Protein AF-A0A954STL6-F1 (afdb_monomer)

Foldseek 3Di:
DDKDFDDKDKDKDWDWDFLLRVLVVVCPDPVNVVCCVVVVDPSVVSSVVSSVVCCVVHVRHIDIDIDIDMDTDIDDDDD

Mean predicted aligned error: 6.15 Å

Structure (mmCIF, N/CA/C/O backbone):
data_AF-A0A954STL6-F1
#
_entry.id   AF-A0A954STL6-F1
#
loop_
_atom_site.group_PDB
_atom_site.id
_atom_site.type_symbol
_atom_site.label_atom_id
_atom_site.label_alt_id
_atom_site.label_comp_id
_atom_site.label_asym_id
_atom_site.label_entity_id
_atom_site.label_seq_id
_atom_site.pdbx_PDB_ins_code
_atom_site.Cartn_x
_atom_site.Cartn_y
_atom_site.Cartn_z
_atom_site.occupancy
_atom_site.B_iso_or_equiv
_atom_site.auth_seq_id
_atom_site.auth_comp_id
_atom_site.auth_asym_id
_atom_site.auth_atom_id
_atom_site.pdbx_PDB_model_num
ATOM 1 N N . PHE A 1 1 ? 6.557 9.380 -36.994 1.00 74.00 1 PHE A N 1
ATOM 2 C CA . PHE A 1 1 ? 6.556 9.705 -35.553 1.00 74.00 1 PHE A CA 1
ATOM 3 C C . PHE A 1 1 ? 6.147 8.484 -34.756 1.00 74.00 1 PHE A C 1
ATOM 5 O O . PHE A 1 1 ? 5.146 7.864 -35.088 1.00 74.00 1 PHE A O 1
ATOM 12 N N . GLY A 1 2 ? 6.941 8.113 -33.756 1.00 91.00 2 GLY A N 1
ATOM 13 C CA . GLY A 1 2 ? 6.684 6.960 -32.898 1.00 91.00 2 GLY A CA 1
ATOM 14 C C . GLY A 1 2 ? 7.891 6.644 -32.023 1.00 91.00 2 GLY A C 1
ATOM 15 O O . GLY A 1 2 ? 8.925 7.304 -32.132 1.00 91.00 2 GLY A O 1
ATOM 16 N N 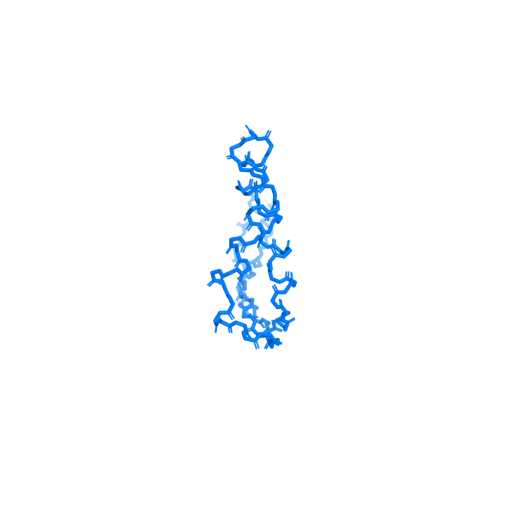. PHE A 1 3 ? 7.754 5.628 -31.182 1.00 95.62 3 PHE A N 1
ATOM 17 C CA . PHE A 1 3 ? 8.836 5.081 -30.373 1.00 95.62 3 PHE A CA 1
ATOM 18 C C . PHE A 1 3 ? 9.036 3.615 -30.736 1.00 95.62 3 PHE A C 1
ATOM 20 O O . PHE A 1 3 ? 8.074 2.921 -31.068 1.00 95.62 3 PHE A O 1
ATOM 27 N N . VAL A 1 4 ? 10.274 3.145 -30.656 1.00 95.62 4 VAL A N 1
ATOM 28 C CA . VAL A 1 4 ? 10.591 1.717 -30.676 1.00 95.62 4 VAL A CA 1
ATOM 29 C C . VAL A 1 4 ? 11.057 1.301 -29.292 1.00 95.62 4 VAL A C 1
ATOM 31 O O . VAL A 1 4 ? 11.793 2.040 -28.638 1.00 95.62 4 VAL A O 1
ATOM 34 N N . LEU A 1 5 ? 10.612 0.129 -28.847 1.00 95.31 5 LEU A N 1
ATOM 35 C CA . LEU A 1 5 ? 11.167 -0.503 -27.658 1.00 95.31 5 LEU A CA 1
ATOM 36 C C . LEU A 1 5 ? 12.623 -0.865 -27.948 1.00 95.31 5 LEU A C 1
ATOM 38 O O . LEU A 1 5 ? 12.901 -1.578 -28.911 1.00 95.31 5 LEU A O 1
ATOM 42 N N . GLU A 1 6 ? 13.526 -0.339 -27.137 1.00 96.25 6 GLU A N 1
ATOM 43 C CA . GLU A 1 6 ? 14.962 -0.559 -27.253 1.00 96.25 6 GLU A CA 1
ATOM 44 C C . GLU A 1 6 ? 15.420 -1.637 -26.277 1.00 96.25 6 GLU A C 1
ATOM 46 O O . GLU A 1 6 ? 16.133 -2.553 -26.678 1.00 96.25 6 GLU A O 1
ATOM 51 N N . ASP A 1 7 ? 14.951 -1.571 -25.029 1.00 95.00 7 ASP A N 1
ATOM 52 C CA . ASP A 1 7 ? 15.328 -2.528 -23.992 1.00 95.00 7 ASP A CA 1
ATOM 53 C C . ASP A 1 7 ? 14.269 -2.641 -22.884 1.00 95.00 7 ASP A C 1
ATOM 55 O O . ASP A 1 7 ? 13.330 -1.839 -22.802 1.00 95.00 7 ASP A O 1
ATOM 59 N N . ARG A 1 8 ? 14.422 -3.652 -22.025 1.00 95.44 8 ARG A N 1
ATOM 60 C CA . ARG A 1 8 ? 13.622 -3.865 -20.822 1.00 95.44 8 ARG A CA 1
ATOM 61 C C . ARG A 1 8 ? 14.483 -4.278 -19.649 1.00 95.44 8 ARG A C 1
ATOM 63 O O . ARG A 1 8 ? 15.171 -5.292 -19.691 1.00 95.44 8 ARG A O 1
ATOM 70 N N . GLU A 1 9 ? 14.284 -3.590 -18.541 1.00 95.31 9 GLU A N 1
ATOM 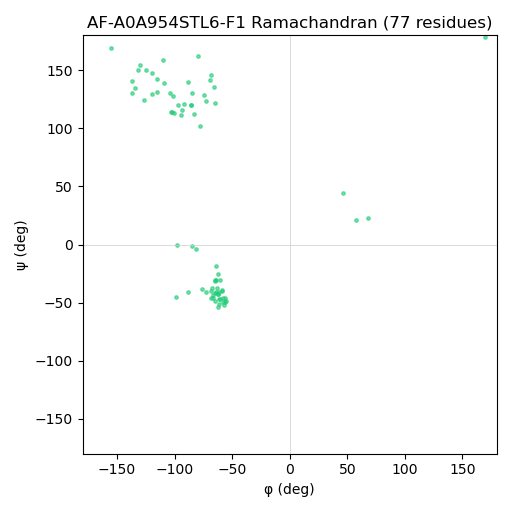71 C CA . GLU A 1 9 ? 14.883 -3.947 -17.265 1.00 95.31 9 GLU A CA 1
ATOM 72 C C . GLU A 1 9 ? 13.801 -4.338 -16.260 1.00 95.31 9 GLU A C 1
ATOM 74 O O . GLU A 1 9 ? 12.706 -3.769 -16.225 1.00 95.31 9 GLU A O 1
ATOM 79 N N . SER A 1 10 ? 14.104 -5.345 -15.441 1.00 91.38 10 SER A N 1
ATOM 80 C CA . SER A 1 10 ? 13.307 -5.667 -14.257 1.00 91.38 10 SER A CA 1
ATOM 81 C C . SER A 1 10 ? 14.016 -5.093 -13.041 1.00 91.38 10 SER A C 1
ATOM 83 O O . SER A 1 10 ? 15.101 -5.547 -12.688 1.00 91.38 10 SER A O 1
ATOM 85 N N . PHE A 1 11 ? 13.397 -4.098 -12.413 1.00 89.00 11 PHE A N 1
ATOM 86 C CA . PHE A 1 11 ? 13.892 -3.503 -11.182 1.00 89.00 11 PHE A CA 1
ATOM 87 C C . PHE A 1 11 ? 13.164 -4.134 -9.998 1.00 89.00 11 PHE A C 1
ATOM 89 O O . PHE A 1 11 ? 11.936 -4.048 -9.897 1.00 89.00 11 PHE A O 1
ATOM 96 N N . GLU A 1 12 ? 13.922 -4.761 -9.101 1.00 92.81 12 GLU A N 1
ATOM 97 C CA . GLU A 1 12 ? 13.409 -5.322 -7.854 1.00 92.81 12 GLU A CA 1
ATOM 98 C C . GLU A 1 12 ? 14.096 -4.656 -6.663 1.00 92.81 12 GLU A C 1
ATOM 100 O O . GLU A 1 12 ? 15.323 -4.595 -6.596 1.00 92.81 12 GLU A O 1
ATOM 105 N N . THR A 1 13 ? 13.311 -4.186 -5.697 1.00 89.81 13 THR A N 1
ATOM 106 C CA . THR A 1 13 ? 13.835 -3.665 -4.434 1.00 89.81 13 THR A CA 1
ATOM 107 C C . THR A 1 13 ? 13.003 -4.153 -3.256 1.00 89.81 13 THR A C 1
ATOM 109 O O . THR A 1 13 ? 11.777 -4.260 -3.330 1.00 89.81 13 THR A O 1
ATOM 112 N N . GLY A 1 14 ? 13.682 -4.484 -2.161 1.00 90.25 14 GLY A N 1
ATOM 113 C CA . GLY A 1 14 ? 13.039 -4.816 -0.897 1.00 90.25 14 GLY A CA 1
ATOM 114 C C . GLY A 1 14 ? 12.768 -3.545 -0.105 1.00 90.25 14 GLY A C 1
ATOM 115 O O . GLY A 1 14 ? 13.700 -2.830 0.256 1.00 90.25 14 GLY A O 1
ATOM 116 N N . ILE A 1 15 ? 11.503 -3.278 0.199 1.00 89.31 15 ILE A N 1
ATOM 117 C CA . ILE A 1 15 ? 11.091 -2.156 1.039 1.00 89.31 15 ILE A CA 1
ATOM 118 C C . ILE A 1 15 ? 10.762 -2.709 2.422 1.00 89.31 15 ILE A C 1
ATOM 120 O O . ILE A 1 15 ? 9.806 -3.469 2.574 1.00 89.31 15 ILE A O 1
ATOM 124 N N . SER A 1 16 ? 11.555 -2.338 3.431 1.00 93.06 16 SER A N 1
ATOM 125 C CA . SER A 1 16 ? 11.192 -2.605 4.826 1.00 93.06 16 SER A CA 1
ATOM 126 C C . SER A 1 16 ? 10.062 -1.664 5.230 1.00 93.06 16 SER A C 1
ATOM 128 O O . SER A 1 16 ? 10.202 -0.446 5.115 1.00 93.06 16 SER A O 1
ATOM 130 N N . ILE A 1 17 ? 8.948 -2.225 5.685 1.00 93.56 17 ILE A N 1
ATOM 131 C CA . ILE A 1 17 ? 7.745 -1.483 6.046 1.00 93.56 17 ILE A CA 1
ATOM 132 C C . ILE A 1 17 ? 7.206 -1.982 7.388 1.00 93.56 17 ILE A C 1
ATOM 134 O O . ILE A 1 17 ? 7.161 -3.187 7.650 1.00 93.56 17 ILE A O 1
ATOM 138 N N . SER A 1 18 ? 6.839 -1.058 8.276 1.00 94.56 18 SER A N 1
ATOM 139 C CA . SER A 1 18 ? 6.093 -1.385 9.495 1.00 94.56 18 SER A CA 1
ATOM 140 C C . SER A 1 18 ? 4.605 -1.563 9.195 1.00 94.56 18 SER A C 1
ATOM 142 O O . SER A 1 18 ? 4.104 -1.081 8.179 1.00 94.56 18 SER A O 1
ATOM 144 N N . HIS A 1 19 ? 3.874 -2.210 10.102 1.00 94.75 19 HIS A N 1
ATOM 145 C CA . HIS A 1 19 ? 2.426 -2.393 9.960 1.00 94.75 19 HIS A CA 1
ATOM 146 C C . HIS A 1 19 ? 1.693 -1.055 9.800 1.00 94.75 19 HIS A C 1
ATOM 148 O O . HIS A 1 19 ? 0.923 -0.883 8.862 1.00 94.75 19 HIS A O 1
ATOM 154 N N . LEU A 1 20 ? 2.019 -0.064 10.635 1.00 94.19 20 LEU A N 1
ATOM 155 C CA . LEU A 1 20 ? 1.431 1.275 10.547 1.00 94.19 20 LEU A CA 1
ATOM 156 C C . LEU A 1 20 ? 1.751 1.971 9.216 1.00 94.19 20 LEU A C 1
ATOM 158 O O . LEU A 1 20 ? 0.879 2.590 8.614 1.00 94.19 20 LEU A O 1
ATOM 162 N N . GLN A 1 21 ? 2.993 1.865 8.731 1.00 93.94 21 GLN A N 1
ATOM 163 C CA . GLN A 1 21 ? 3.364 2.430 7.431 1.00 93.94 21 GLN A CA 1
ATOM 164 C C . GLN A 1 21 ? 2.586 1.767 6.289 1.00 93.94 21 GLN A C 1
ATOM 166 O O . GLN A 1 21 ? 2.181 2.452 5.354 1.00 93.94 21 GLN A O 1
ATOM 171 N N . PHE A 1 22 ? 2.353 0.457 6.378 1.00 93.38 22 PHE A N 1
ATOM 172 C CA . PHE A 1 22 ? 1.560 -0.284 5.404 1.00 93.38 22 PHE A CA 1
ATOM 173 C C . PHE A 1 22 ? 0.088 0.139 5.419 1.00 93.38 22 PHE A C 1
ATOM 175 O O . PHE A 1 22 ? -0.460 0.431 4.358 1.00 93.38 22 PHE A O 1
ATOM 182 N N . VAL A 1 23 ? -0.527 0.255 6.601 1.00 95.56 23 VAL A N 1
ATOM 183 C CA . VAL A 1 23 ? -1.903 0.763 6.751 1.00 95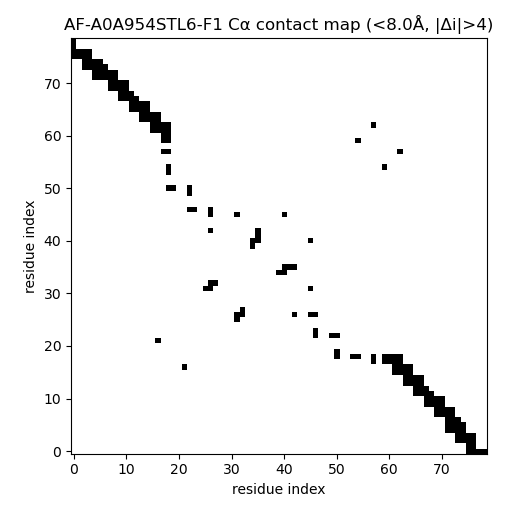.56 23 VAL A CA 1
ATOM 184 C C . VAL A 1 23 ? -2.016 2.160 6.141 1.00 95.56 23 VAL A C 1
ATOM 186 O O . VAL A 1 23 ? -2.830 2.375 5.248 1.00 95.56 23 VAL A O 1
ATOM 189 N N . ASN A 1 24 ? -1.134 3.084 6.535 1.00 95.12 24 ASN A N 1
ATOM 190 C CA . ASN A 1 24 ? -1.137 4.454 6.021 1.00 95.12 24 ASN A CA 1
ATOM 191 C C . ASN A 1 24 ? -0.959 4.512 4.503 1.00 95.12 24 ASN A C 1
ATOM 193 O O . ASN A 1 24 ? -1.604 5.319 3.844 1.00 95.12 24 ASN A O 1
ATOM 197 N N . TYR A 1 25 ? -0.107 3.654 3.937 1.00 93.44 25 TYR A N 1
ATOM 198 C CA . TYR A 1 25 ? 0.047 3.555 2.490 1.00 93.44 25 TYR A CA 1
ATOM 199 C C . TYR A 1 25 ? -1.262 3.129 1.813 1.00 93.44 25 TYR A C 1
ATOM 201 O O . TYR A 1 25 ? -1.685 3.762 0.846 1.00 93.44 25 TYR A O 1
ATOM 209 N N . LEU A 1 26 ? -1.937 2.101 2.334 1.00 95.12 26 LEU A N 1
ATOM 210 C CA . LEU A 1 26 ? -3.188 1.609 1.755 1.00 95.12 26 LEU A CA 1
ATOM 211 C C . LEU A 1 26 ? -4.331 2.630 1.828 1.00 95.12 26 LEU A C 1
ATOM 213 O O . LEU A 1 26 ? -5.135 2.692 0.900 1.00 95.12 26 LEU A O 1
ATOM 217 N N . LEU A 1 27 ? -4.362 3.480 2.857 1.00 96.94 27 LEU A N 1
ATOM 218 C CA . LEU A 1 27 ? -5.346 4.564 2.973 1.00 96.94 27 LEU A CA 1
ATOM 219 C C . LEU A 1 27 ? -5.226 5.620 1.862 1.00 96.94 27 LEU A C 1
ATOM 221 O O . LEU A 1 27 ? -6.178 6.350 1.604 1.00 96.94 27 LEU A O 1
ATOM 225 N N . THR A 1 28 ? -4.084 5.691 1.172 1.00 95.75 28 THR A N 1
ATOM 226 C CA . THR A 1 28 ? -3.885 6.612 0.038 1.00 95.75 28 THR A CA 1
ATOM 227 C C . THR A 1 28 ? -4.384 6.061 -1.300 1.00 95.75 28 THR A C 1
ATOM 229 O O . THR A 1 28 ? -4.280 6.746 -2.320 1.00 95.75 28 THR A O 1
ATOM 232 N N . GLN A 1 29 ? -4.909 4.831 -1.342 1.00 96.00 29 GLN A N 1
ATOM 233 C CA . GLN A 1 29 ? -5.420 4.269 -2.588 1.00 96.00 29 GLN A CA 1
ATOM 234 C C . GLN A 1 29 ? -6.700 4.974 -3.045 1.00 96.00 29 GLN A C 1
ATOM 236 O O . GLN A 1 29 ? -7.578 5.307 -2.251 1.00 96.00 29 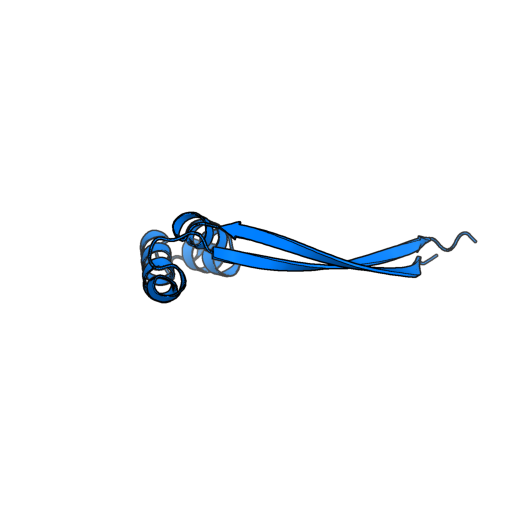GLN A O 1
ATOM 241 N N . SER A 1 30 ? -6.824 5.172 -4.359 1.00 96.62 30 SER A N 1
ATOM 242 C CA . SER A 1 30 ? -7.914 5.953 -4.954 1.00 96.62 30 SER A CA 1
ATOM 243 C C . SER A 1 30 ? -9.303 5.380 -4.672 1.00 96.62 30 SER A C 1
ATOM 245 O O . SER A 1 30 ? -10.259 6.139 -4.560 1.00 96.62 30 SER A O 1
ATOM 247 N N . ASN A 1 31 ? -9.429 4.061 -4.524 1.00 96.31 31 ASN A N 1
ATOM 248 C CA . ASN A 1 31 ? -10.679 3.414 -4.132 1.00 96.31 31 ASN A CA 1
ATOM 249 C C . ASN A 1 31 ? -11.071 3.725 -2.679 1.00 96.31 31 ASN A C 1
ATOM 251 O O . ASN A 1 31 ? -12.246 3.967 -2.423 1.00 96.31 31 ASN A O 1
ATOM 255 N N . VAL A 1 32 ? -10.107 3.749 -1.753 1.00 96.00 32 VAL A N 1
ATOM 256 C CA . VAL A 1 32 ? -10.344 4.129 -0.352 1.00 96.00 32 VAL A CA 1
ATOM 257 C C . VAL A 1 32 ? -10.757 5.594 -0.280 1.00 96.00 32 VAL A C 1
ATOM 259 O O . VAL A 1 32 ? -11.785 5.908 0.312 1.00 96.00 32 VAL A O 1
ATOM 262 N N . ILE A 1 33 ? -10.013 6.473 -0.958 1.00 95.75 33 ILE A N 1
ATOM 263 C CA . ILE A 1 33 ? -10.334 7.904 -1.033 1.00 95.75 33 ILE A CA 1
ATOM 264 C C . ILE A 1 33 ? -11.756 8.101 -1.571 1.00 95.75 33 ILE A C 1
ATOM 266 O O . ILE A 1 33 ? -12.554 8.786 -0.943 1.00 95.75 33 ILE A O 1
ATOM 270 N N . ALA A 1 34 ? -12.106 7.443 -2.681 1.00 97.38 34 ALA A N 1
ATOM 271 C CA . ALA A 1 34 ? -13.434 7.562 -3.274 1.00 97.38 34 ALA A CA 1
ATOM 272 C C . ALA A 1 34 ? -14.556 7.083 -2.336 1.00 97.38 34 ALA A C 1
ATOM 274 O O . ALA A 1 34 ? -15.601 7.727 -2.274 1.00 97.38 34 ALA A O 1
ATOM 275 N N . ALA A 1 35 ? -14.360 5.976 -1.611 1.00 96.94 35 ALA A N 1
ATOM 276 C CA . ALA A 1 35 ? -15.354 5.460 -0.668 1.00 96.94 35 ALA A CA 1
ATOM 277 C C . ALA A 1 35 ? -15.583 6.421 0.511 1.00 96.9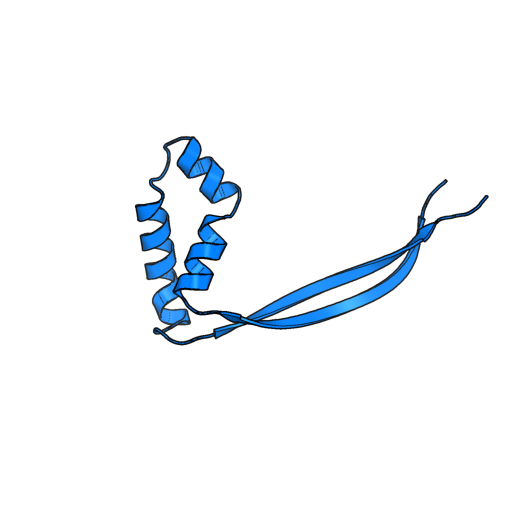4 35 ALA A C 1
ATOM 279 O O . ALA A 1 35 ? -16.730 6.679 0.880 1.00 96.94 35 ALA A O 1
ATOM 280 N N . VAL A 1 36 ? -14.503 6.996 1.048 1.00 97.06 36 VAL A N 1
ATOM 281 C CA . VAL A 1 36 ? -14.562 7.971 2.146 1.00 97.06 36 VAL A CA 1
ATOM 282 C C . VAL A 1 36 ? -15.198 9.285 1.690 1.00 97.06 36 VAL A C 1
ATOM 284 O O . VAL A 1 36 ? -16.095 9.801 2.351 1.00 97.06 36 VAL A O 1
ATOM 287 N N . GLU A 1 37 ? -14.804 9.818 0.532 1.00 97.12 37 GLU A N 1
ATOM 288 C CA . GLU A 1 37 ? -15.363 11.068 -0.008 1.00 97.12 37 GLU A CA 1
ATOM 289 C C . GLU A 1 37 ? -16.857 10.961 -0.344 1.00 97.12 37 GLU A C 1
ATOM 291 O O . GLU A 1 37 ? -17.590 11.945 -0.250 1.00 97.12 37 GLU A O 1
ATOM 296 N N . GLN A 1 38 ? -17.325 9.768 -0.718 1.00 97.81 38 GLN A N 1
ATOM 297 C CA . GLN A 1 38 ? -18.743 9.495 -0.962 1.00 97.81 38 GLN A CA 1
ATOM 298 C C . GLN A 1 38 ? -19.536 9.231 0.327 1.00 97.81 38 GLN A C 1
ATOM 300 O O . GLN A 1 38 ? -20.754 9.066 0.259 1.00 97.81 38 GLN A O 1
ATOM 305 N N . GLY A 1 39 ? -18.872 9.188 1.488 1.00 96.94 39 GLY A N 1
ATOM 306 C CA . GLY A 1 39 ? -19.491 8.878 2.777 1.00 96.94 39 GLY A CA 1
ATOM 307 C C . GLY A 1 39 ? -19.968 7.430 2.899 1.00 96.94 39 GLY A C 1
ATOM 308 O O . GLY A 1 39 ? -20.877 7.160 3.678 1.00 96.94 39 GLY A O 1
ATOM 309 N N . ILE A 1 40 ? -19.407 6.513 2.102 1.00 97.50 40 ILE A N 1
ATOM 310 C CA . ILE A 1 40 ? -19.719 5.076 2.172 1.00 97.50 40 ILE A CA 1
ATOM 311 C C . ILE A 1 40 ? -19.027 4.451 3.386 1.00 97.50 40 ILE A C 1
ATOM 313 O O . ILE A 1 40 ? -19.619 3.610 4.051 1.00 97.50 40 ILE A O 1
ATOM 317 N N . GLU A 1 41 ? -17.798 4.882 3.667 1.00 96.94 41 GLU A N 1
ATOM 318 C CA . GLU A 1 41 ? -16.963 4.387 4.763 1.00 96.94 41 GLU A CA 1
ATOM 319 C C . GLU A 1 41 ? -16.366 5.562 5.549 1.00 96.94 41 GLU A C 1
ATOM 321 O O . GLU A 1 41 ? -16.072 6.614 4.974 1.00 96.94 41 GLU A O 1
ATOM 326 N N . GLU A 1 42 ? -16.119 5.376 6.847 1.00 97.31 42 GLU A N 1
ATOM 327 C CA . GLU A 1 42 ? -15.315 6.310 7.641 1.00 97.31 42 GLU A CA 1
ATOM 328 C C . GLU A 1 42 ? -13.827 5.940 7.563 1.00 97.31 42 GLU A C 1
ATOM 330 O O . GLU A 1 42 ? -13.451 4.767 7.602 1.00 97.31 42 GLU A O 1
ATOM 335 N N . LEU A 1 43 ? -12.947 6.943 7.466 1.00 96.25 43 LEU A N 1
ATOM 336 C CA . LEU A 1 43 ? -11.506 6.710 7.309 1.00 96.25 43 LEU A CA 1
ATOM 337 C C . LEU A 1 43 ? -10.916 5.883 8.465 1.00 96.25 43 LEU A C 1
ATOM 339 O O . LEU A 1 43 ? -10.081 5.007 8.229 1.00 96.25 43 LEU A O 1
ATOM 343 N N . ASP A 1 44 ? -11.363 6.149 9.694 1.00 97.38 44 ASP A N 1
ATOM 344 C CA . ASP A 1 44 ? -10.898 5.453 10.897 1.00 97.38 44 ASP A CA 1
ATOM 345 C C . ASP A 1 44 ? -11.340 3.982 10.909 1.00 97.38 44 ASP A C 1
ATOM 347 O O . ASP A 1 44 ? -10.561 3.104 11.289 1.00 97.38 44 ASP A O 1
ATOM 351 N N . ASP A 1 45 ? -12.547 3.684 10.423 1.00 97.62 45 ASP A N 1
ATOM 352 C CA . ASP A 1 45 ? -13.050 2.314 10.305 1.00 97.62 45 ASP A CA 1
ATOM 353 C C . ASP A 1 45 ? -12.252 1.518 9.271 1.00 97.62 45 ASP A C 1
ATOM 355 O O . ASP A 1 45 ? -11.823 0.394 9.545 1.00 97.62 45 ASP A O 1
ATOM 359 N N . VAL A 1 46 ? -11.954 2.124 8.118 1.00 97.19 46 VAL A N 1
ATOM 360 C CA . VAL A 1 46 ? -11.094 1.507 7.098 1.00 97.19 46 VAL A CA 1
ATOM 361 C C . VAL A 1 46 ? -9.688 1.267 7.650 1.00 97.19 46 VAL A C 1
ATOM 363 O O . VAL A 1 46 ? -9.120 0.193 7.441 1.00 97.19 46 VAL A O 1
ATOM 366 N N . ALA A 1 47 ? -9.121 2.227 8.385 1.00 97.25 47 ALA A N 1
ATOM 367 C CA . ALA A 1 47 ? -7.808 2.077 9.007 1.00 97.25 47 ALA A CA 1
ATOM 368 C C . ALA A 1 47 ? -7.782 0.908 10.006 1.00 97.25 47 ALA A C 1
ATOM 370 O O . ALA A 1 47 ? -6.883 0.064 9.946 1.00 97.25 47 ALA A O 1
ATOM 371 N N . ASN A 1 48 ? -8.790 0.822 10.878 1.00 97.25 48 ASN A N 1
ATOM 372 C CA . ASN A 1 48 ? -8.939 -0.255 11.856 1.00 97.25 48 ASN A CA 1
ATOM 373 C C . ASN A 1 48 ? -9.141 -1.617 11.187 1.00 97.25 48 ASN A C 1
ATOM 375 O O . ASN A 1 48 ? -8.551 -2.612 11.622 1.00 97.25 48 ASN A O 1
ATOM 379 N N . TRP A 1 49 ? -9.935 -1.662 10.117 1.00 97.25 49 TRP A N 1
ATOM 380 C CA . TRP A 1 49 ? -10.168 -2.870 9.336 1.00 97.25 49 TRP A CA 1
ATOM 381 C C . TRP A 1 49 ? -8.869 -3.373 8.701 1.00 97.25 49 TRP A C 1
ATOM 383 O O . TRP A 1 49 ? -8.460 -4.502 8.969 1.00 97.25 49 TRP A O 1
ATOM 393 N N . ILE A 1 50 ? -8.155 -2.522 7.953 1.00 96.38 50 ILE A N 1
ATOM 394 C CA . ILE A 1 50 ? -6.873 -2.888 7.329 1.00 96.38 50 ILE A CA 1
ATOM 395 C C . ILE A 1 50 ? -5.876 -3.342 8.396 1.00 96.38 50 ILE A C 1
ATOM 397 O O . ILE A 1 50 ? -5.222 -4.371 8.228 1.00 96.38 50 ILE A O 1
ATOM 401 N N . HIS A 1 51 ? -5.764 -2.597 9.500 1.00 95.81 51 HIS A N 1
ATOM 402 C CA . HIS A 1 51 ? -4.857 -2.947 10.585 1.00 95.81 51 HIS A CA 1
ATOM 403 C C . HIS A 1 51 ? -5.161 -4.346 11.136 1.00 95.81 51 HIS A C 1
ATOM 405 O O . HIS A 1 51 ? -4.257 -5.174 11.245 1.00 95.81 51 HIS A O 1
ATOM 411 N N . THR A 1 52 ? -6.427 -4.624 11.446 1.00 96.56 52 THR A N 1
ATOM 412 C CA . THR A 1 52 ? -6.875 -5.911 11.996 1.00 96.56 52 THR A CA 1
ATOM 413 C C . THR A 1 52 ? -6.600 -7.064 11.037 1.00 96.56 52 THR A C 1
ATOM 415 O O . THR A 1 52 ? -5.961 -8.044 11.420 1.00 96.56 52 THR A O 1
ATOM 418 N N . GLU A 1 53 ? -7.015 -6.929 9.778 1.00 96.62 53 GLU A N 1
ATOM 419 C CA . GLU A 1 53 ? -6.896 -7.993 8.777 1.00 96.62 53 GLU A CA 1
ATOM 420 C C . GLU A 1 53 ? -5.439 -8.334 8.452 1.00 96.62 53 GLU A C 1
ATOM 422 O O . GLU A 1 53 ? -5.105 -9.481 8.145 1.00 96.62 53 GLU A O 1
ATOM 427 N N . THR A 1 54 ? -4.535 -7.358 8.550 1.00 94.12 54 THR A N 1
ATOM 428 C CA . THR A 1 54 ? -3.121 -7.571 8.225 1.00 94.12 54 THR A CA 1
ATOM 429 C C . THR A 1 54 ? -2.262 -7.827 9.461 1.00 94.12 54 THR A C 1
ATOM 431 O O . THR A 1 54 ? -1.061 -8.064 9.314 1.00 94.12 54 THR A O 1
ATOM 434 N N . TYR A 1 55 ? -2.834 -7.821 10.673 1.00 93.75 55 TYR A N 1
ATOM 435 C CA . TYR A 1 55 ? -2.078 -7.971 11.920 1.00 93.75 55 TYR A CA 1
ATOM 436 C C . TYR A 1 55 ? -1.254 -9.255 11.947 1.00 93.75 55 TYR A C 1
ATOM 438 O O . TYR A 1 55 ? -0.051 -9.198 12.172 1.00 93.75 55 TYR A O 1
ATOM 446 N N . ASN A 1 56 ? -1.852 -10.403 11.621 1.00 92.88 56 ASN A N 1
ATOM 447 C CA . ASN A 1 56 ? -1.150 -11.693 11.644 1.00 92.88 56 ASN A CA 1
ATOM 448 C C . ASN A 1 56 ? 0.026 -11.756 10.661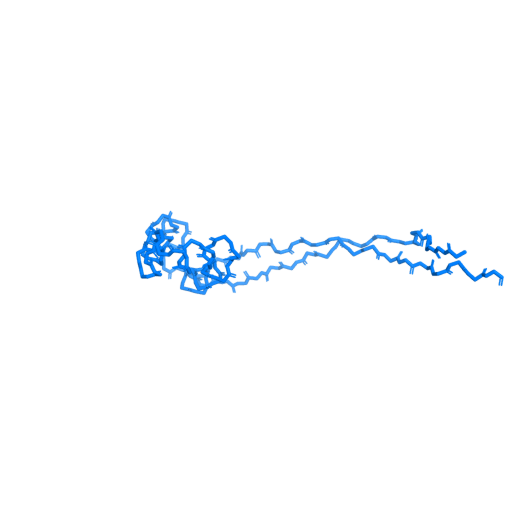 1.00 92.88 56 ASN A C 1
ATOM 450 O O . ASN A 1 56 ? 0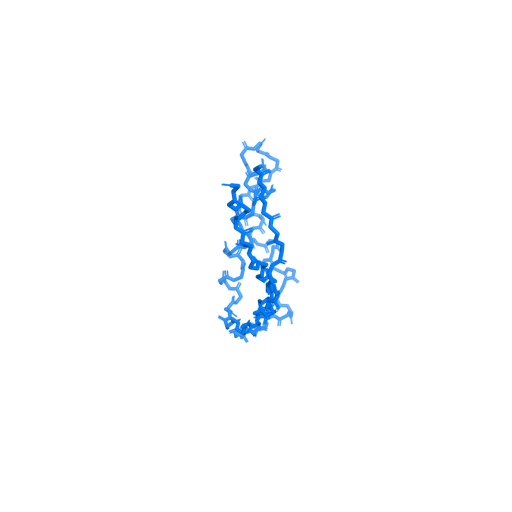.966 -12.521 10.857 1.00 92.88 56 ASN A O 1
ATOM 454 N N . PHE A 1 57 ? -0.005 -10.960 9.590 1.00 89.88 57 PHE A N 1
ATOM 455 C CA . PHE A 1 57 ? 1.131 -10.881 8.683 1.00 89.88 57 PHE A CA 1
ATOM 456 C C . PHE A 1 57 ? 2.288 -10.106 9.319 1.00 89.88 57 PHE A C 1
ATOM 458 O O . PHE A 1 57 ? 3.439 -10.520 9.181 1.00 89.88 57 PHE A O 1
ATOM 465 N N . PHE A 1 58 ? 2.011 -9.013 10.032 1.00 92.88 58 PHE A N 1
ATOM 466 C CA . PHE A 1 58 ? 3.037 -8.144 10.611 1.00 92.88 58 PHE A CA 1
ATOM 467 C C . PHE A 1 58 ? 3.500 -8.567 12.010 1.00 92.88 58 PHE A C 1
ATOM 469 O O . PHE A 1 58 ? 4.703 -8.521 12.264 1.00 92.88 58 PHE A O 1
ATOM 476 N N . GLU A 1 59 ? 2.596 -8.995 12.891 1.00 90.19 59 GLU A N 1
ATOM 477 C CA . GLU A 1 59 ? 2.852 -9.342 14.301 1.00 90.19 59 GLU A CA 1
ATOM 478 C C . GLU A 1 59 ? 3.715 -8.280 15.015 1.00 90.19 59 GLU A C 1
ATOM 480 O O . GLU A 1 59 ? 4.709 -8.608 15.666 1.00 90.19 59 GLU A O 1
ATOM 485 N N . ASP A 1 60 ? 3.406 -6.996 14.799 1.00 79.88 60 ASP A N 1
ATOM 486 C CA . ASP A 1 60 ? 4.160 -5.836 15.312 1.00 79.88 60 ASP A CA 1
ATOM 487 C C . ASP A 1 60 ? 5.647 -5.775 14.900 1.00 79.88 60 ASP A C 1
ATOM 489 O O . ASP A 1 60 ? 6.468 -5.091 15.516 1.00 79.88 60 ASP A O 1
ATOM 493 N N . ARG A 1 61 ? 6.025 -6.466 13.821 1.00 89.62 61 ARG A N 1
ATOM 494 C CA . ARG A 1 61 ? 7.382 -6.456 13.259 1.00 89.62 61 ARG A CA 1
ATOM 495 C C . ARG A 1 61 ? 7.406 -5.735 11.920 1.00 89.62 61 ARG A C 1
ATOM 497 O O . ARG A 1 61 ? 6.402 -5.631 11.222 1.00 89.62 61 ARG A O 1
ATOM 504 N N . GLN A 1 62 ? 8.591 -5.281 11.520 1.00 91.62 62 GLN A N 1
ATOM 505 C CA . GLN A 1 62 ? 8.799 -4.881 10.132 1.00 91.62 62 GLN A CA 1
ATOM 506 C C . GLN A 1 62 ? 8.755 -6.104 9.214 1.00 91.62 62 GLN A C 1
ATOM 508 O O . GLN A 1 62 ? 9.183 -7.208 9.577 1.00 91.62 62 GLN A O 1
ATOM 513 N N . ARG A 1 63 ? 8.236 -5.889 8.009 1.00 90.56 63 ARG A N 1
ATOM 514 C CA . ARG A 1 63 ? 8.218 -6.867 6.925 1.00 90.56 63 ARG A CA 1
ATOM 515 C C . ARG A 1 63 ? 8.864 -6.261 5.695 1.00 90.56 63 ARG A C 1
ATOM 517 O O . ARG A 1 63 ? 8.797 -5.056 5.483 1.00 90.56 63 ARG A O 1
ATOM 524 N N . THR A 1 64 ? 9.474 -7.108 4.879 1.00 89.06 64 THR A N 1
ATOM 525 C CA . THR A 1 64 ? 10.016 -6.686 3.590 1.00 89.06 64 THR A CA 1
ATOM 526 C C . THR A 1 64 ? 8.973 -6.949 2.517 1.00 89.06 64 THR A C 1
ATOM 528 O O . THR A 1 64 ? 8.684 -8.103 2.205 1.00 89.06 64 THR A O 1
ATOM 531 N N . ALA A 1 65 ? 8.417 -5.884 1.948 1.00 82.31 65 ALA A N 1
ATOM 532 C CA . ALA A 1 65 ? 7.617 -5.962 0.736 1.00 82.31 65 ALA A CA 1
ATOM 533 C C . ALA A 1 65 ? 8.551 -5.911 -0.481 1.00 82.31 65 ALA A C 1
ATOM 535 O O . ALA A 1 65 ? 9.426 -5.050 -0.567 1.00 82.31 65 ALA A O 1
ATOM 536 N N . LEU A 1 66 ? 8.379 -6.837 -1.423 1.00 85.00 66 LEU A N 1
ATOM 537 C CA . LEU A 1 66 ? 9.109 -6.806 -2.688 1.00 85.00 66 LEU A CA 1
ATOM 538 C C . LEU A 1 66 ? 8.391 -5.866 -3.651 1.00 85.00 66 LEU A C 1
ATOM 540 O O . LEU A 1 66 ? 7.291 -6.163 -4.115 1.00 85.00 66 LEU A O 1
ATOM 544 N N . PHE A 1 67 ? 9.030 -4.747 -3.967 1.00 83.12 67 PHE A N 1
ATOM 545 C CA . PHE A 1 67 ? 8.589 -3.866 -5.031 1.00 83.12 67 PHE A CA 1
ATOM 546 C C . PHE A 1 67 ? 9.286 -4.270 -6.325 1.00 83.12 67 PHE A C 1
ATOM 548 O O . PHE A 1 67 ? 10.515 -4.284 -6.402 1.00 83.12 67 PHE A O 1
ATOM 555 N N . ARG A 1 68 ? 8.491 -4.627 -7.335 1.00 90.00 68 ARG A N 1
ATOM 556 C CA . ARG A 1 68 ? 8.977 -5.060 -8.645 1.00 90.00 68 ARG A CA 1
ATOM 557 C C . ARG A 1 68 ? 8.317 -4.226 -9.722 1.00 90.00 68 ARG A C 1
ATOM 559 O O . ARG A 1 68 ? 7.091 -4.197 -9.804 1.00 90.00 68 ARG A O 1
ATOM 566 N N . ILE A 1 69 ? 9.122 -3.589 -10.560 1.00 90.31 69 ILE A N 1
ATOM 567 C CA . ILE A 1 69 ? 8.633 -2.871 -11.736 1.00 90.31 69 ILE A CA 1
ATOM 568 C C . ILE A 1 69 ? 9.415 -3.283 -12.969 1.00 90.31 69 ILE A C 1
ATOM 570 O O . ILE A 1 69 ? 10.570 -3.704 -12.899 1.00 90.31 69 ILE A O 1
ATOM 574 N N . ARG A 1 70 ? 8.761 -3.132 -14.114 1.00 93.62 70 ARG A N 1
ATOM 575 C CA . ARG A 1 70 ? 9.400 -3.239 -15.415 1.00 93.62 70 ARG A CA 1
ATOM 576 C C . ARG A 1 70 ? 9.641 -1.838 -15.951 1.00 93.62 70 ARG A C 1
ATOM 578 O O . ARG A 1 70 ? 8.711 -1.037 -16.001 1.00 93.62 70 ARG A O 1
ATOM 585 N N . LEU A 1 71 ? 10.875 -1.575 -16.350 1.00 92.75 71 LEU A N 1
ATOM 586 C CA . LEU A 1 71 ? 11.268 -0.353 -17.030 1.00 92.75 71 LEU A CA 1
ATOM 587 C C . LEU A 1 71 ? 11.425 -0.679 -18.514 1.00 92.75 71 LEU A C 1
ATOM 589 O O . LEU A 1 71 ? 12.285 -1.474 -18.887 1.00 92.75 71 LEU A O 1
ATOM 593 N N . ASP A 1 72 ? 10.564 -0.093 -19.342 1.00 95.38 72 ASP A N 1
ATOM 594 C CA . ASP A 1 72 ? 10.654 -0.186 -20.799 1.00 95.38 72 ASP A CA 1
ATOM 595 C C . ASP A 1 72 ? 11.440 1.036 -21.306 1.00 95.38 72 ASP A C 1
ATOM 597 O O . ASP A 1 72 ? 10.991 2.178 -21.172 1.00 95.38 72 ASP A O 1
ATOM 601 N N . TYR A 1 73 ? 12.614 0.804 -21.894 1.00 95.25 73 TYR A N 1
ATOM 602 C CA . TYR A 1 73 ? 13.427 1.847 -22.514 1.00 95.25 73 TYR A CA 1
ATOM 603 C C . TYR A 1 73 ? 12.966 2.046 -23.957 1.00 95.25 73 TYR A C 1
ATOM 605 O O . TYR A 1 73 ? 12.975 1.116 -24.766 1.00 95.25 73 TYR A O 1
ATOM 613 N N . LEU A 1 74 ? 12.521 3.262 -24.276 1.00 96.56 74 LEU A N 1
ATOM 614 C CA . LEU A 1 74 ? 11.942 3.605 -25.572 1.00 96.56 74 LEU A CA 1
ATOM 615 C C . LEU A 1 74 ? 12.820 4.620 -26.301 1.00 96.56 74 LEU A C 1
ATOM 617 O O . LEU A 1 74 ? 13.144 5.675 -25.757 1.00 96.56 74 LEU A O 1
ATOM 621 N N . ARG A 1 75 ? 13.117 4.356 -27.575 1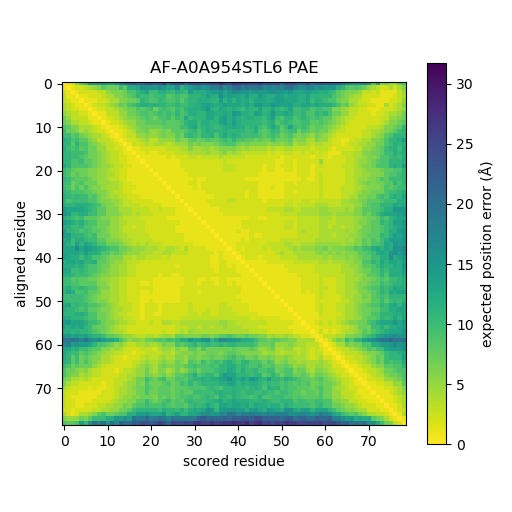.00 95.56 75 ARG A N 1
ATOM 622 C CA . ARG A 1 75 ? 13.829 5.293 -28.448 1.00 95.56 75 ARG A CA 1
ATOM 623 C C . ARG A 1 75 ? 12.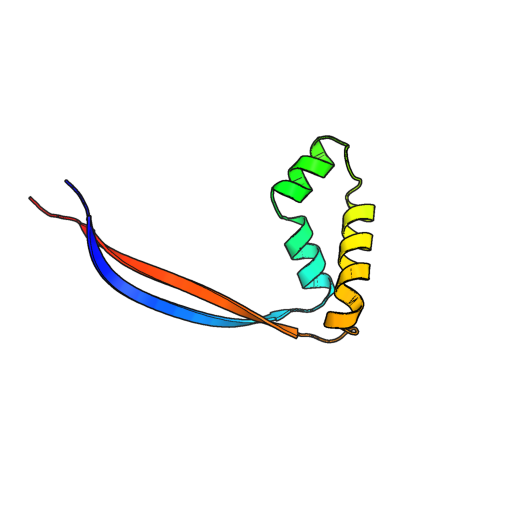869 5.956 -29.422 1.00 95.56 75 ARG A C 1
ATOM 625 O O . ARG A 1 75 ? 12.104 5.282 -30.113 1.00 95.56 75 ARG A O 1
ATOM 632 N N . ALA A 1 76 ? 12.923 7.282 -29.515 1.00 95.44 76 ALA A N 1
ATOM 633 C CA . ALA A 1 76 ? 12.148 8.022 -30.504 1.00 95.44 76 ALA A CA 1
ATOM 634 C C . ALA A 1 76 ? 12.622 7.690 -31.931 1.00 95.44 76 ALA A C 1
ATOM 636 O O . ALA A 1 76 ? 13.822 7.662 -32.217 1.00 95.44 76 ALA A O 1
ATOM 637 N N . ILE A 1 77 ? 11.677 7.469 -32.845 1.00 95.00 77 ILE A N 1
ATOM 638 C CA . ILE A 1 77 ? 11.962 7.301 -34.271 1.00 95.00 77 ILE A CA 1
ATOM 639 C C . ILE A 1 77 ? 12.216 8.692 -34.854 1.00 95.00 77 ILE A C 1
ATOM 641 O O . ILE A 1 77 ? 11.274 9.452 -35.091 1.00 95.00 77 ILE A O 1
ATOM 645 N N . GLN A 1 78 ? 13.488 9.029 -35.065 1.00 84.19 78 GLN A N 1
ATOM 646 C CA . GLN A 1 78 ? 13.872 10.205 -35.844 1.00 84.19 78 GLN A CA 1
ATOM 647 C C . GLN A 1 78 ? 13.635 9.896 -37.327 1.00 84.19 78 GLN A C 1
ATOM 649 O O . GLN A 1 78 ? 14.011 8.822 -37.797 1.00 84.19 78 GLN A O 1
ATOM 654 N N . THR A 1 79 ? 12.917 10.791 -38.007 1.00 73.19 79 THR A N 1
ATOM 655 C CA . THR A 1 79 ? 12.580 10.681 -39.438 1.00 73.19 79 THR A CA 1
ATOM 656 C C . THR A 1 79 ? 13.536 11.547 -40.235 1.00 73.19 79 THR A C 1
ATOM 658 O O . THR A 1 79 ? 13.881 12.626 -39.702 1.00 73.19 79 THR A O 1
#

Nearest PDB structures (foldseek):
  3ccf-assembly1_A  TM=5.844E-01  e=1.952E-01  Trichormus variabilis ATCC 29413
  4hg2-assembly1_A  TM=6.472E-01  e=1.535E+00  Anaeromyxobacter dehalogenans 2CP-C
  6ntb-assembly1_A  TM=3.688E-01  e=4.590E+00  Cyanobium sp. PCC 7001
  7r32-assembly1_B  TM=3.850E-01  e=5.940E+00  Synechocystis sp. PCC 6803
  7r32-assembly1_A  TM=2.636E-01  e=7.206E+00  Synechocystis sp. PCC 6803

Radius of gyration: 19.05 Å; Cα contacts (8 Å, |Δi|>4): 99; chains: 1; bounding box: 35×23×55 Å

Sequence (79 aa):
FGFVLEDRESFETGISISHLQFVNYLLTQSNVIAAVEQGIEELDDVANWIHTETYNFFEDRQRTALFRIRLDYLRAIQT

pLDDT: mean 93.28, std 4.92, range [73.19, 97.81]

Solvent-accessible surface area (backbone atoms only — not comparable to full-atom values): 4779 Å² total; per-residue (Å²): 132,55,68,42,82,74,50,76,46,80,50,74,46,78,43,80,38,42,56,67,58,48,42,58,54,57,60,68,35,69,68,50,46,51,36,37,77,71,66,75,43,56,69,67,57,53,48,52,49,50,45,61,77,45,34,85,80,34,70,96,33,72,43,71,46,80,49,72,49,76,49,76,42,69,42,73,52,83,128

Secondary structure (DSSP, 8-state):
--EEEEEEEEEEEEEEE-HHHHHHHHHTSHHHHHHHHTTSS-HHHHHHHHHHHHHHHHTTS-EEEEEEEEEEEEEE---